Protein AF-A0A7W7G4C5-F1 (afdb_monomer_lite)

Organism: NCBI:txid882441

Sequence (79 aa):
MLRAAWTAQELLTTFQKELGEVALVPGTGGVFEIHLDGELLWSRKEQGGFPELPEVKRLVRDRIAPGRSLGHTDNAGKG

InterPro domains:
  IPR011893 Selenoprotein, Rdx-type [PF10262] (1-62)
  IPR011893 Selenoprotein, Rdx-type [TIGR02174] (3-61)
  IPR036249 Thioredoxin-like superfamily [SSF52833] (1-71)

pLDDT: mean 92.17, std 10.45, range [44.69, 98.31]

Foldseek 3Di:
DVVLVVLQVVLCVQPVPQDPHDDDDDDPPPWDFDDDPNHTQDTCVVPVHDDDSLSVNQSVCCPRPVPDDPPPSVPVPPD

Structure (mmCIF, N/CA/C/O backbone):
data_AF-A0A7W7G4C5-F1
#
_entry.id   AF-A0A7W7G4C5-F1
#
loop_
_atom_site.group_PDB
_atom_site.id
_atom_site.type_symbol
_atom_site.label_atom_id
_atom_site.label_alt_id
_atom_site.label_comp_id
_atom_site.label_asym_id
_atom_site.label_entity_id
_atom_site.label_seq_id
_atom_site.pdbx_PDB_ins_code
_atom_site.Cartn_x
_atom_site.Cartn_y
_atom_site.Cartn_z
_atom_site.occupancy
_atom_site.B_iso_or_equiv
_atom_site.auth_seq_id
_atom_site.auth_comp_id
_atom_site.auth_asym_id
_atom_site.auth_atom_id
_atom_site.pdbx_PDB_model_num
ATOM 1 N N . MET A 1 1 ? -10.366 9.012 4.210 1.00 64.06 1 MET A N 1
ATOM 2 C CA . MET A 1 1 ? -10.676 8.852 2.770 1.00 64.06 1 MET A CA 1
ATOM 3 C C . MET A 1 1 ? -9.567 9.406 1.874 1.00 64.06 1 MET A C 1
ATOM 5 O O . MET A 1 1 ? -9.035 8.627 1.100 1.00 64.06 1 MET A O 1
ATOM 9 N N . LEU A 1 2 ? -9.142 10.673 2.015 1.00 86.94 2 LEU A N 1
ATOM 10 C CA . LEU A 1 2 ? -8.152 11.300 1.110 1.00 86.94 2 LEU A CA 1
ATOM 11 C C . LEU A 1 2 ? -6.843 10.505 0.921 1.00 86.94 2 LEU A C 1
ATOM 13 O O . LEU A 1 2 ? -6.422 10.306 -0.211 1.00 86.94 2 LEU A O 1
ATOM 17 N N . ARG A 1 3 ? -6.235 9.988 2.001 1.00 91.44 3 ARG A N 1
ATOM 18 C CA . ARG A 1 3 ? -4.976 9.225 1.895 1.00 91.44 3 ARG A CA 1
ATOM 19 C C . ARG A 1 3 ? -5.143 7.908 1.133 1.00 91.44 3 ARG A C 1
ATOM 21 O O . ARG A 1 3 ? -4.308 7.600 0.302 1.00 91.44 3 ARG A O 1
ATOM 28 N N . ALA A 1 4 ? -6.234 7.174 1.368 1.00 95.00 4 ALA A N 1
ATOM 29 C CA . ALA A 1 4 ? -6.491 5.901 0.691 1.00 95.00 4 ALA A CA 1
ATOM 30 C C . ALA A 1 4 ? -6.709 6.095 -0.818 1.00 95.00 4 ALA A C 1
ATOM 32 O O . ALA A 1 4 ? -6.102 5.392 -1.619 1.00 95.00 4 ALA A O 1
ATOM 33 N N . ALA A 1 5 ? -7.511 7.095 -1.202 1.00 96.31 5 ALA A N 1
ATOM 34 C CA . ALA A 1 5 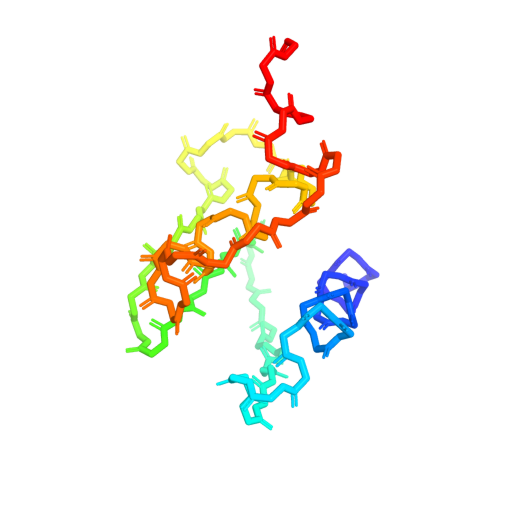? -7.739 7.424 -2.608 1.00 96.31 5 ALA A CA 1
ATOM 35 C C . ALA A 1 5 ? -6.445 7.856 -3.317 1.00 96.31 5 ALA A C 1
ATOM 37 O O . ALA A 1 5 ? -6.158 7.385 -4.415 1.00 96.31 5 ALA A O 1
ATOM 38 N N . TRP A 1 6 ? -5.633 8.694 -2.667 1.00 95.00 6 TRP A N 1
ATOM 39 C CA . TRP A 1 6 ? -4.338 9.100 -3.210 1.00 95.0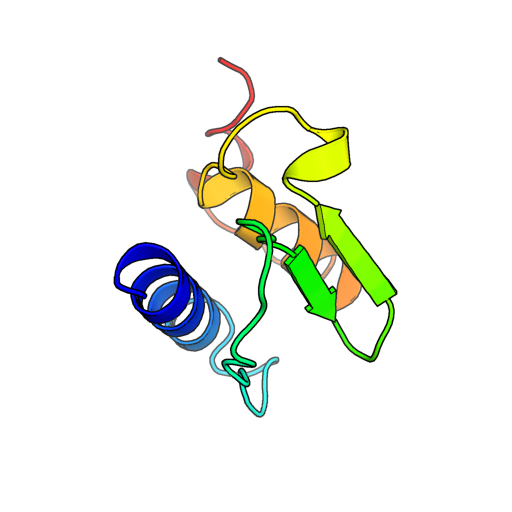0 6 TRP A CA 1
ATOM 40 C C . TRP A 1 6 ? -3.362 7.920 -3.334 1.00 95.00 6 TRP A C 1
ATOM 42 O O . TRP A 1 6 ? -2.761 7.739 -4.389 1.00 95.00 6 TRP A O 1
ATOM 52 N N . THR A 1 7 ? -3.251 7.059 -2.315 1.00 96.62 7 THR A N 1
ATOM 53 C CA . THR A 1 7 ? -2.429 5.840 -2.393 1.00 96.62 7 THR A CA 1
ATOM 54 C C . THR A 1 7 ? -2.873 4.941 -3.549 1.00 96.62 7 THR A C 1
ATOM 56 O O . THR A 1 7 ? -2.023 4.455 -4.292 1.00 96.62 7 THR A O 1
ATOM 59 N N . ALA A 1 8 ? -4.181 4.759 -3.753 1.00 97.44 8 ALA A N 1
ATOM 60 C CA . ALA A 1 8 ? -4.702 3.975 -4.870 1.00 97.44 8 ALA A CA 1
ATOM 61 C C . ALA A 1 8 ? -4.325 4.576 -6.234 1.00 97.44 8 ALA A C 1
ATOM 63 O O . ALA A 1 8 ? -3.837 3.855 -7.105 1.00 97.44 8 ALA A O 1
ATOM 64 N N . GLN A 1 9 ? -4.477 5.894 -6.405 1.00 97.81 9 GLN A N 1
ATOM 65 C CA . GLN A 1 9 ? -4.066 6.593 -7.627 1.00 97.81 9 GLN A CA 1
ATOM 66 C C . GLN A 1 9 ? -2.570 6.410 -7.909 1.00 97.81 9 GLN A C 1
ATOM 68 O O . GLN A 1 9 ? -2.172 6.142 -9.044 1.00 97.81 9 GLN A O 1
ATOM 73 N N . GLU A 1 10 ? -1.737 6.532 -6.880 1.00 97.56 10 GLU A N 1
ATOM 74 C CA . GLU A 1 10 ? -0.290 6.373 -6.999 1.00 97.56 10 GLU A CA 1
ATOM 75 C C . GLU A 1 10 ? 0.116 4.948 -7.382 1.00 97.56 10 GLU A C 1
ATOM 77 O O . GLU A 1 10 ? 1.027 4.765 -8.196 1.00 97.56 10 GLU A O 1
ATOM 82 N N . LEU A 1 11 ? -0.560 3.937 -6.830 1.00 97.81 11 LEU A N 1
AT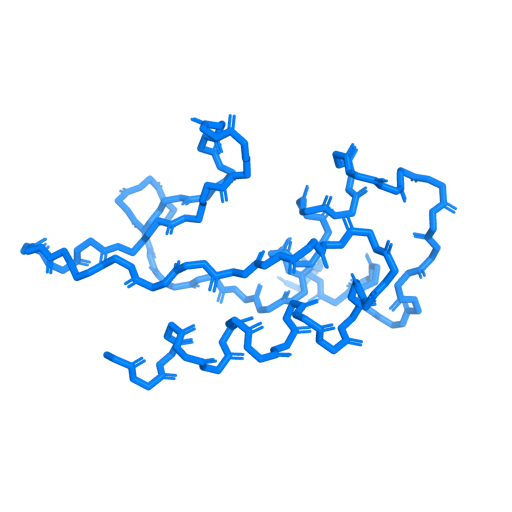OM 83 C CA . LEU A 1 11 ? -0.329 2.536 -7.178 1.00 97.81 11 LEU A CA 1
ATOM 84 C C . LEU A 1 11 ? -0.736 2.243 -8.621 1.00 97.81 11 LEU A C 1
ATOM 86 O O . LEU A 1 11 ? 0.083 1.717 -9.372 1.00 97.81 11 LEU A O 1
ATOM 90 N N . LEU A 1 12 ? -1.934 2.663 -9.036 1.00 97.88 12 LEU A N 1
ATOM 91 C CA . LEU A 1 12 ? -2.400 2.492 -10.415 1.00 97.88 12 LEU A CA 1
ATOM 92 C C . LEU A 1 12 ? -1.506 3.227 -11.418 1.00 97.88 12 LEU A C 1
ATOM 94 O O . LEU A 1 12 ? -1.222 2.698 -12.484 1.00 97.88 12 LEU A O 1
ATOM 98 N N . THR A 1 13 ? -1.006 4.416 -11.072 1.00 96.75 13 THR A N 1
ATOM 99 C CA . THR A 1 13 ? -0.088 5.174 -11.940 1.00 96.75 13 THR A CA 1
ATOM 100 C C . THR A 1 13 ? 1.293 4.521 -12.024 1.00 96.75 13 THR A C 1
ATOM 102 O O . THR A 1 13 ? 1.935 4.555 -13.071 1.00 96.75 13 THR A O 1
ATOM 105 N N . THR A 1 14 ? 1.766 3.904 -10.939 1.00 96.62 14 THR A N 1
ATOM 106 C CA . THR A 1 14 ? 3.087 3.259 -10.907 1.00 96.62 14 THR A CA 1
ATOM 107 C C . THR A 1 14 ? 3.058 1.893 -11.596 1.00 96.62 14 THR A C 1
ATOM 109 O O . THR A 1 14 ? 3.955 1.583 -12.379 1.00 96.62 14 THR A O 1
ATOM 112 N N . PHE A 1 15 ? 2.023 1.090 -11.355 1.00 97.19 15 PHE A N 1
ATOM 113 C CA . PHE A 1 15 ? 1.919 -0.309 -11.784 1.00 97.19 15 PHE A CA 1
ATOM 114 C C . PHE A 1 15 ? 0.830 -0.519 -12.842 1.00 97.19 15 PHE A C 1
ATOM 116 O O . PHE A 1 15 ? 0.092 -1.495 -12.798 1.00 97.19 15 PHE A O 1
ATOM 123 N N . GLN A 1 16 ? 0.731 0.405 -13.804 1.00 96.31 16 GLN A N 1
ATOM 124 C CA . GLN A 1 16 ? -0.316 0.421 -14.840 1.00 96.31 16 GLN A CA 1
ATOM 125 C C . GLN A 1 16 ? -0.461 -0.886 -15.631 1.00 96.31 16 GLN A C 1
ATOM 127 O O . GLN A 1 16 ? -1.517 -1.131 -16.205 1.00 96.31 16 GLN A O 1
ATOM 132 N N . LYS A 1 17 ? 0.608 -1.685 -15.736 1.00 96.12 17 LYS A N 1
ATOM 133 C CA . LYS A 1 17 ? 0.610 -2.938 -16.503 1.00 96.12 17 LYS A CA 1
ATOM 134 C C . LYS A 1 17 ? 0.401 -4.165 -15.623 1.00 96.12 17 LYS A C 1
ATOM 136 O O . LYS A 1 17 ? -0.007 -5.201 -16.132 1.00 96.12 17 LYS A O 1
ATOM 141 N N . GLU A 1 18 ? 0.740 -4.060 -14.343 1.00 97.31 18 GLU A N 1
ATOM 142 C CA . GLU A 1 18 ? 0.774 -5.177 -13.406 1.00 97.31 18 GLU A CA 1
ATOM 143 C C . GLU A 1 18 ? -0.466 -5.228 -12.507 1.00 97.31 18 GLU A C 1
ATOM 145 O O . GLU A 1 18 ? -0.902 -6.317 -12.148 1.00 97.31 18 GLU A O 1
ATOM 150 N N . LEU A 1 19 ? -1.057 -4.078 -12.163 1.00 97.62 19 LEU A N 1
ATOM 151 C CA . LEU A 1 19 ? -2.296 -4.009 -11.387 1.00 97.62 19 LEU A CA 1
ATOM 152 C C . LEU A 1 19 ? -3.506 -3.860 -12.311 1.00 97.62 19 LEU A C 1
ATOM 154 O O . LEU A 1 19 ? -3.602 -2.894 -13.066 1.00 97.62 19 LEU A O 1
ATOM 158 N N . GLY A 1 20 ? -4.455 -4.791 -12.201 1.00 97.50 20 GLY A N 1
ATOM 159 C CA . GLY A 1 20 ? -5.748 -4.688 -12.883 1.00 97.50 20 GLY A CA 1
ATOM 160 C C . GLY A 1 20 ? -6.692 -3.686 -12.217 1.00 97.50 20 GLY A C 1
ATOM 161 O O . GLY A 1 20 ? -7.401 -2.951 -12.900 1.00 97.50 20 GLY A O 1
ATOM 162 N N . GLU A 1 21 ? -6.676 -3.622 -10.885 1.00 97.75 21 GLU A N 1
ATOM 163 C CA . GLU A 1 21 ? -7.516 -2.717 -10.104 1.00 97.75 21 GLU A CA 1
ATOM 164 C C . GLU A 1 21 ? -6.904 -2.399 -8.734 1.00 97.75 21 GLU A C 1
ATOM 166 O O . GLU A 1 21 ? -5.967 -3.050 -8.274 1.00 97.75 21 GLU A O 1
ATOM 171 N N . VAL A 1 22 ? -7.468 -1.388 -8.071 1.00 98.06 22 VAL A N 1
ATOM 172 C CA . VAL A 1 22 ? -7.277 -1.131 -6.642 1.00 98.06 22 VAL A CA 1
ATOM 173 C C . VAL A 1 22 ? -8.647 -0.831 -6.045 1.00 98.06 22 VAL A C 1
ATOM 175 O O . VAL A 1 22 ? -9.306 0.130 -6.446 1.00 98.06 22 VAL A O 1
ATOM 178 N N . ALA A 1 23 ? -9.070 -1.636 -5.073 1.00 97.50 23 ALA A N 1
ATOM 179 C CA . ALA A 1 23 ? -10.347 -1.463 -4.395 1.00 97.50 23 ALA A CA 1
ATOM 180 C C . ALA A 1 23 ? -10.187 -0.651 -3.100 1.00 97.50 23 ALA A C 1
ATOM 182 O O . ALA A 1 23 ? -9.319 -0.928 -2.272 1.00 97.50 23 ALA A O 1
ATOM 183 N N . LEU A 1 24 ? -11.060 0.340 -2.895 1.00 97.38 24 LEU A N 1
ATOM 184 C CA . LEU A 1 24 ? -11.163 1.066 -1.630 1.00 97.38 24 LEU A CA 1
ATOM 185 C C . LEU A 1 24 ? -12.287 0.461 -0.792 1.00 97.38 24 LEU A C 1
ATOM 187 O O . LEU A 1 24 ? -13.464 0.645 -1.100 1.00 97.38 24 LEU A O 1
ATOM 191 N N . VAL A 1 25 ? -11.922 -0.227 0.286 1.00 96.44 25 VAL A N 1
ATOM 192 C CA . VAL A 1 25 ? -12.880 -0.837 1.214 1.00 96.44 25 VAL A CA 1
ATOM 193 C C . VAL A 1 25 ? -13.005 0.048 2.460 1.00 96.44 25 VAL A C 1
ATOM 195 O O . VAL A 1 25 ? -12.010 0.253 3.160 1.00 96.44 25 VAL A O 1
ATOM 198 N N . PRO A 1 26 ? -14.192 0.613 2.761 1.00 94.62 26 PRO A N 1
ATOM 199 C CA . PRO A 1 26 ? -14.401 1.362 3.993 1.00 94.62 26 PRO A CA 1
ATOM 200 C C . PRO A 1 26 ? -14.173 0.475 5.220 1.00 94.62 26 PRO A C 1
ATOM 202 O O . PRO A 1 26 ? -14.754 -0.600 5.337 1.00 94.62 26 PRO A O 1
ATOM 205 N N . GLY A 1 27 ? -13.356 0.953 6.153 1.00 91.25 27 GLY A N 1
ATOM 206 C CA . GLY A 1 27 ? -13.109 0.298 7.433 1.00 91.25 27 GLY A CA 1
ATOM 207 C C . GLY A 1 27 ? -13.540 1.163 8.616 1.00 91.25 27 GLY A C 1
ATOM 208 O O . GLY A 1 27 ? -13.707 2.379 8.495 1.00 91.25 27 GLY A O 1
ATOM 209 N N . THR A 1 28 ? -13.705 0.536 9.779 1.00 91.62 28 THR A N 1
ATOM 210 C CA . THR A 1 28 ? -14.035 1.204 11.048 1.00 91.62 28 THR A CA 1
ATOM 211 C C . THR A 1 28 ? -12.827 1.209 11.992 1.00 91.62 28 THR A C 1
ATOM 213 O O . THR A 1 28 ? -11.788 0.619 11.704 1.00 91.62 28 THR A O 1
ATOM 216 N N . GLY A 1 29 ? -12.903 1.945 13.107 1.00 90.19 29 GLY A N 1
ATOM 217 C CA . GLY A 1 29 ? -11.847 1.921 14.133 1.00 90.19 29 GLY A CA 1
ATOM 218 C C . GLY A 1 29 ? -10.501 2.520 13.703 1.00 90.19 29 GLY A C 1
ATOM 219 O O . GLY A 1 29 ? -9.481 2.247 14.324 1.00 90.19 29 GLY A O 1
ATOM 220 N N . GLY A 1 30 ? -10.477 3.331 12.640 1.00 89.62 30 GLY A N 1
ATOM 221 C CA . GLY A 1 30 ? -9.252 3.974 12.158 1.00 89.62 30 GLY A CA 1
ATOM 222 C C . GLY A 1 30 ? -8.274 3.034 11.447 1.00 89.62 30 GLY A C 1
ATOM 223 O O . GLY A 1 30 ? -7.104 3.406 11.302 1.00 89.62 30 GLY A O 1
ATOM 224 N N . VAL A 1 31 ? -8.741 1.858 11.007 1.00 93.94 31 VAL A N 1
ATOM 225 C CA . VAL A 1 31 ? -7.953 0.898 10.224 1.00 93.94 31 VAL A CA 1
ATOM 226 C C . VAL A 1 31 ? -7.417 1.533 8.939 1.00 93.94 31 VAL A C 1
ATOM 228 O O . VAL A 1 31 ? -8.086 2.333 8.279 1.00 93.94 31 VAL A O 1
ATOM 231 N N . PHE A 1 32 ? -6.181 1.184 8.604 1.00 95.62 32 PHE A N 1
ATOM 232 C CA . PHE A 1 32 ? -5.577 1.477 7.315 1.00 95.62 32 PHE A CA 1
ATOM 233 C C . PHE A 1 32 ? -4.653 0.315 6.979 1.00 95.62 32 PHE A C 1
ATOM 235 O O . PHE A 1 32 ? -3.607 0.151 7.609 1.00 95.62 32 PHE A O 1
ATOM 242 N N . GLU A 1 33 ? -5.082 -0.500 6.028 1.00 97.19 33 GLU A N 1
ATOM 243 C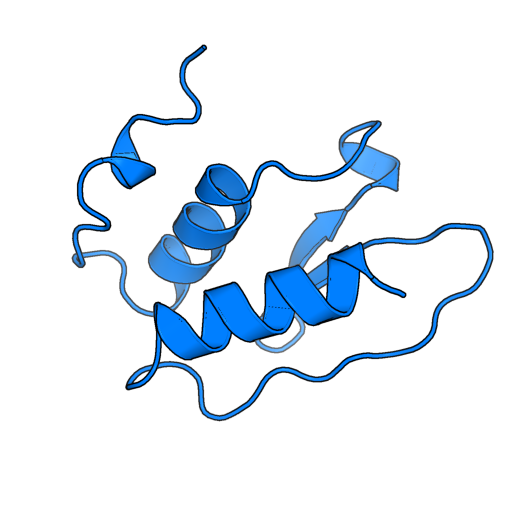 CA . GLU A 1 33 ? -4.402 -1.725 5.632 1.00 97.19 33 GLU A CA 1
ATOM 244 C C . GLU A 1 33 ? -4.285 -1.774 4.118 1.00 97.19 33 GLU A C 1
ATOM 246 O O . GLU A 1 33 ? -5.163 -1.292 3.397 1.00 97.19 33 GLU A O 1
ATOM 251 N N . ILE A 1 34 ? -3.182 -2.344 3.651 1.00 97.69 34 ILE A N 1
ATOM 252 C CA . ILE A 1 34 ? -2.914 -2.554 2.235 1.00 97.69 34 ILE A CA 1
ATOM 253 C C . ILE A 1 34 ? -2.780 -4.050 2.033 1.00 97.69 34 ILE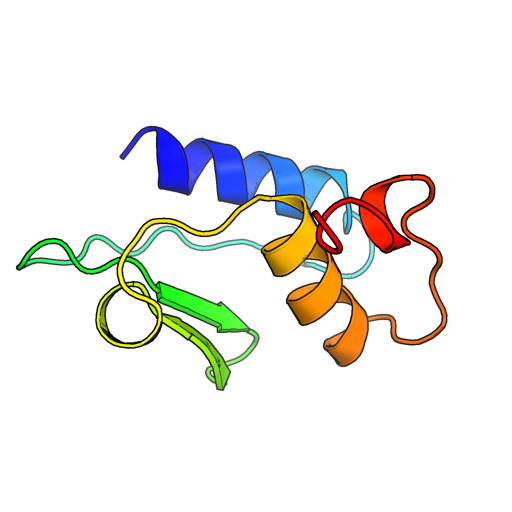 A C 1
ATOM 255 O O . ILE A 1 34 ? -1.884 -4.673 2.602 1.00 97.69 34 ILE A O 1
ATOM 259 N N . HIS A 1 35 ? -3.680 -4.597 1.224 1.00 98.31 35 HIS A N 1
ATOM 260 C CA . HIS A 1 35 ? -3.660 -5.994 0.828 1.00 98.31 35 HIS A CA 1
ATOM 261 C C . HIS A 1 35 ? -3.350 -6.111 -0.662 1.00 98.31 35 HIS A C 1
ATOM 263 O O . HIS A 1 35 ? -3.772 -5.262 -1.450 1.00 98.31 35 HIS A O 1
ATOM 269 N N . LEU A 1 36 ? -2.648 -7.175 -1.038 1.00 98.25 36 LEU A N 1
ATOM 270 C CA . LEU A 1 36 ? -2.427 -7.577 -2.423 1.00 98.25 36 LEU A CA 1
ATOM 271 C C . LEU A 1 36 ? -2.828 -9.043 -2.556 1.00 98.25 36 LEU A C 1
ATOM 273 O O . LEU A 1 36 ? -2.286 -9.884 -1.849 1.00 98.25 36 LEU A O 1
ATOM 277 N N . ASP A 1 37 ? -3.815 -9.337 -3.402 1.00 96.50 37 ASP A N 1
ATOM 278 C CA . ASP A 1 37 ? -4.358 -10.692 -3.594 1.00 96.50 37 ASP A CA 1
ATOM 279 C C . ASP A 1 37 ? -4.708 -11.421 -2.276 1.00 96.50 37 ASP A C 1
ATOM 281 O O . ASP A 1 37 ? -4.556 -12.632 -2.137 1.00 96.50 37 ASP A O 1
ATOM 285 N N . GLY A 1 38 ? -5.186 -10.664 -1.280 1.00 95.94 38 GLY A N 1
ATOM 286 C CA . GLY A 1 38 ? -5.540 -11.165 0.054 1.00 95.94 38 GLY A CA 1
ATOM 287 C C . GLY A 1 38 ? -4.379 -11.245 1.053 1.00 95.94 38 GLY A C 1
ATOM 288 O O . GLY A 1 38 ? -4.627 -11.423 2.244 1.00 95.94 38 GLY A O 1
ATOM 289 N N . GLU A 1 39 ? -3.132 -11.056 0.620 1.00 97.81 39 GLU A N 1
ATOM 290 C CA . GLU A 1 39 ? -1.969 -10.947 1.504 1.00 97.81 39 GLU A CA 1
ATOM 291 C C . GLU A 1 39 ? -1.909 -9.550 2.136 1.00 97.81 39 GLU A C 1
ATOM 293 O O . GLU A 1 39 ? -1.911 -8.545 1.425 1.00 97.81 39 GLU A O 1
ATOM 298 N N . LEU A 1 40 ? -1.823 -9.470 3.467 1.00 97.88 40 LEU A N 1
ATOM 299 C CA . LEU A 1 40 ? -1.576 -8.212 4.171 1.00 97.88 40 LEU A CA 1
ATOM 300 C C . LEU A 1 40 ? -0.126 -7.767 3.940 1.00 97.88 40 LEU A C 1
ATOM 302 O O . LEU A 1 40 ? 0.806 -8.405 4.423 1.00 97.88 40 LEU A O 1
ATOM 306 N N . LEU A 1 41 ? 0.062 -6.648 3.240 1.00 97.69 41 LEU A N 1
ATOM 307 C CA . LEU A 1 41 ? 1.384 -6.066 2.996 1.00 97.69 41 LEU A CA 1
ATOM 308 C C . LEU A 1 41 ? 1.775 -5.025 4.047 1.00 97.69 41 LEU A C 1
ATOM 310 O O . LEU A 1 41 ? 2.956 -4.851 4.331 1.00 97.69 41 LEU A O 1
ATOM 314 N N . TRP A 1 42 ? 0.800 -4.285 4.582 1.00 97.62 42 TRP A N 1
ATOM 315 C CA . TRP A 1 42 ? 1.057 -3.206 5.535 1.00 97.62 42 TRP A CA 1
ATOM 316 C C . TRP A 1 42 ? -0.177 -2.917 6.394 1.00 97.62 42 TRP A C 1
ATOM 318 O O . TRP A 1 42 ? -1.278 -2.790 5.852 1.00 97.62 42 TRP A O 1
ATOM 328 N N . SER A 1 43 ? 0.003 -2.730 7.707 1.00 96.75 43 SER A N 1
ATOM 329 C CA . SER A 1 43 ? -1.071 -2.345 8.635 1.00 96.75 43 SER A CA 1
ATOM 330 C C . SER A 1 43 ? -0.677 -1.190 9.551 1.00 96.75 43 SER A C 1
ATOM 332 O O . SER A 1 43 ? 0.356 -1.215 10.223 1.00 96.75 43 SER A O 1
ATOM 334 N N . ARG A 1 44 ? -1.574 -0.204 9.676 1.00 95.25 44 ARG A N 1
ATOM 335 C CA . ARG A 1 44 ? -1.420 0.925 10.611 1.00 95.25 44 ARG A CA 1
ATOM 336 C C . ARG A 1 44 ? -1.342 0.469 12.058 1.00 95.25 44 ARG A C 1
ATOM 338 O O . ARG A 1 44 ? -0.664 1.109 12.860 1.00 95.25 44 ARG A O 1
ATOM 345 N N . LYS A 1 45 ? -2.059 -0.601 12.393 1.00 95.19 45 LYS A N 1
ATOM 346 C CA . LYS A 1 45 ? -2.078 -1.150 13.748 1.00 95.19 45 LYS A CA 1
ATOM 347 C C . LYS A 1 45 ? -0.710 -1.715 14.135 1.00 95.19 45 LYS A C 1
ATOM 349 O O . LYS A 1 45 ? -0.320 -1.577 15.287 1.00 95.19 45 LYS A O 1
ATOM 354 N N . GLU A 1 46 ? -0.008 -2.320 13.182 1.00 95.56 46 GLU A N 1
ATOM 355 C CA . GLU A 1 46 ? 1.299 -2.949 13.398 1.00 95.56 46 GLU A CA 1
ATOM 356 C C . GLU A 1 46 ? 2.441 -1.932 13.343 1.00 95.56 46 GLU A C 1
ATOM 358 O O . GLU A 1 46 ? 3.349 -1.977 14.165 1.00 95.56 46 GLU A O 1
ATOM 363 N N . GLN A 1 47 ? 2.369 -0.988 12.403 1.00 93.56 47 GLN A N 1
ATOM 364 C CA . GLN A 1 47 ? 3.462 -0.057 12.102 1.00 93.56 47 GLN A CA 1
ATOM 365 C C . GLN A 1 47 ? 3.385 1.254 12.899 1.00 93.56 47 GLN A C 1
ATOM 367 O O . GLN A 1 47 ? 4.355 2.002 12.955 1.00 93.56 47 GLN A O 1
ATOM 372 N N . GLY A 1 48 ? 2.238 1.567 13.513 1.00 89.38 48 GLY A N 1
ATOM 373 C CA . GLY A 1 48 ? 2.095 2.762 14.345 1.00 89.38 48 GLY A CA 1
ATOM 374 C C . GLY A 1 48 ? 2.223 4.067 13.555 1.00 89.38 48 GLY A C 1
ATOM 375 O O . GLY A 1 48 ? 3.089 4.890 13.828 1.00 89.38 48 GLY A O 1
ATOM 376 N N . GLY A 1 49 ? 1.342 4.294 12.580 1.00 89.94 49 GLY A N 1
ATOM 377 C CA . GLY A 1 49 ? 1.394 5.506 11.760 1.00 89.94 49 GLY A CA 1
ATOM 378 C C . GLY A 1 49 ? 0.591 5.385 10.476 1.00 89.94 49 GLY A C 1
ATOM 379 O O . GLY A 1 49 ? -0.385 4.643 10.413 1.00 89.94 49 GLY A O 1
ATOM 380 N N . PHE A 1 50 ? 0.993 6.120 9.448 1.00 91.31 50 PHE A N 1
ATOM 381 C CA . PHE A 1 50 ? 0.543 5.889 8.078 1.00 91.31 50 PHE A CA 1
ATOM 382 C C . PHE A 1 50 ? 1.755 5.547 7.217 1.00 91.31 50 PHE A C 1
ATOM 384 O O . PHE A 1 50 ? 2.838 6.045 7.519 1.00 91.31 50 PHE A O 1
ATOM 391 N N . PRO A 1 51 ? 1.589 4.753 6.148 1.00 91.56 51 PRO A N 1
ATOM 392 C CA . PRO A 1 51 ? 2.731 4.350 5.355 1.00 91.56 51 PRO A CA 1
ATOM 393 C C . PRO A 1 51 ? 3.243 5.534 4.549 1.00 91.56 51 PRO A C 1
ATOM 395 O O . PRO A 1 51 ? 2.453 6.353 4.050 1.00 91.56 51 PRO A O 1
ATOM 398 N N . GLU A 1 52 ? 4.552 5.574 4.355 1.00 93.19 52 GLU A N 1
ATOM 399 C CA . GLU A 1 52 ? 5.149 6.431 3.344 1.00 93.19 52 GLU A CA 1
ATOM 400 C C . GLU A 1 52 ? 4.987 5.778 1.973 1.00 93.19 52 GLU A C 1
ATOM 402 O O . GLU A 1 52 ? 5.173 4.574 1.797 1.00 93.19 52 GLU A O 1
ATOM 407 N N . LEU A 1 53 ? 4.622 6.571 0.968 1.00 94.38 53 LEU A N 1
ATOM 408 C CA . LEU A 1 53 ? 4.301 6.028 -0.351 1.00 94.38 53 LEU A CA 1
ATOM 409 C C . LEU A 1 53 ? 5.439 5.186 -0.968 1.00 94.38 53 LEU A C 1
ATOM 411 O O . LEU A 1 53 ? 5.138 4.153 -1.573 1.00 94.38 53 LEU A O 1
ATOM 415 N N . PRO A 1 54 ? 6.730 5.552 -0.816 1.00 95.25 54 PRO A N 1
ATOM 416 C CA . PRO A 1 54 ? 7.819 4.707 -1.286 1.00 95.25 54 PRO A CA 1
ATOM 417 C C . PRO A 1 54 ? 7.860 3.311 -0.669 1.00 95.25 54 PRO A C 1
ATOM 419 O O . PRO A 1 54 ? 8.213 2.360 -1.361 1.00 95.25 54 PRO A O 1
ATOM 422 N N . GLU A 1 55 ? 7.495 3.176 0.605 1.00 95.25 55 GLU A N 1
ATOM 423 C CA . GLU A 1 55 ? 7.417 1.880 1.282 1.00 95.25 55 GLU A CA 1
ATOM 424 C C . GLU A 1 55 ? 6.346 1.003 0.632 1.00 95.25 55 GLU A C 1
ATOM 426 O O . GLU A 1 55 ? 6.647 -0.107 0.198 1.00 95.25 55 GLU A O 1
ATOM 431 N N . VAL A 1 56 ? 5.133 1.541 0.459 1.00 96.81 56 VAL A N 1
ATOM 432 C CA . VAL A 1 56 ? 4.021 0.819 -0.178 1.00 96.81 56 VAL A CA 1
ATOM 433 C C . VAL A 1 56 ? 4.389 0.368 -1.588 1.00 96.81 56 VAL A C 1
ATOM 435 O O . VAL A 1 56 ? 4.172 -0.788 -1.946 1.00 96.81 56 VAL A O 1
ATOM 438 N N . LYS A 1 57 ? 4.968 1.264 -2.398 1.00 97.50 57 LYS A N 1
ATOM 439 C CA . LYS A 1 57 ? 5.363 0.933 -3.774 1.00 97.50 57 LYS A CA 1
ATOM 440 C C . LYS A 1 57 ? 6.404 -0.187 -3.800 1.00 97.50 57 LYS A C 1
ATOM 442 O O . LYS A 1 57 ? 6.291 -1.072 -4.641 1.00 97.50 57 LYS A O 1
ATOM 447 N N . ARG A 1 58 ? 7.379 -0.194 -2.882 1.00 96.88 58 ARG A N 1
ATOM 448 C CA . ARG A 1 58 ? 8.360 -1.290 -2.786 1.00 96.88 58 ARG A CA 1
ATOM 449 C C . ARG A 1 58 ? 7.702 -2.609 -2.386 1.00 96.88 58 ARG A C 1
ATOM 451 O O . ARG A 1 58 ? 7.903 -3.588 -3.091 1.00 96.88 58 ARG A O 1
ATOM 458 N N . LEU A 1 59 ? 6.861 -2.613 -1.348 1.00 97.12 59 LEU A N 1
ATOM 459 C CA . LEU A 1 59 ? 6.144 -3.817 -0.902 1.00 97.12 59 LEU A CA 1
ATOM 460 C C . LEU A 1 59 ? 5.322 -4.443 -2.037 1.00 97.12 59 LEU A C 1
ATOM 462 O O . LEU A 1 59 ? 5.402 -5.645 -2.270 1.00 97.12 59 LEU A O 1
ATOM 466 N N . VAL A 1 60 ? 4.585 -3.621 -2.791 1.00 97.94 60 VAL A N 1
ATOM 467 C CA . VAL A 1 60 ? 3.813 -4.085 -3.954 1.00 97.94 60 VAL A CA 1
ATOM 468 C C . VAL A 1 60 ? 4.739 -4.593 -5.068 1.00 97.94 60 VAL A C 1
ATOM 470 O O . VAL A 1 60 ? 4.536 -5.699 -5.570 1.00 97.94 60 VAL A O 1
ATOM 473 N N . ARG A 1 61 ? 5.789 -3.836 -5.431 1.00 97.88 61 ARG A N 1
ATOM 474 C CA . ARG A 1 61 ? 6.767 -4.222 -6.470 1.00 97.88 61 ARG A CA 1
ATOM 475 C C . ARG A 1 61 ? 7.409 -5.564 -6.164 1.00 97.88 61 ARG A C 1
ATOM 477 O O . ARG A 1 61 ? 7.510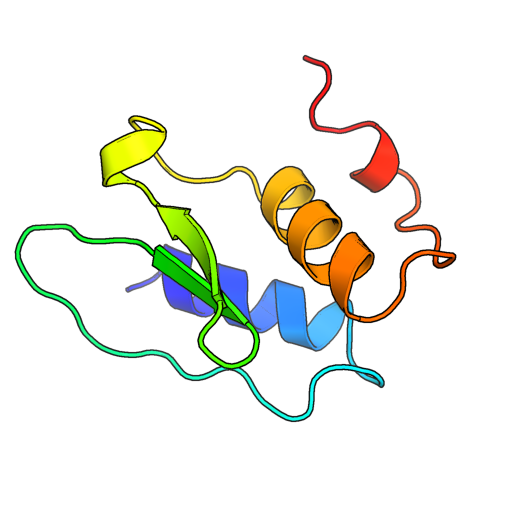 -6.393 -7.062 1.00 97.88 61 ARG A O 1
ATOM 484 N N . ASP A 1 62 ? 7.820 -5.788 -4.923 1.00 97.00 62 ASP A N 1
ATOM 485 C CA . ASP A 1 62 ? 8.503 -7.014 -4.512 1.00 97.00 62 ASP A CA 1
ATOM 486 C C . ASP A 1 62 ? 7.624 -8.266 -4.707 1.00 97.00 62 ASP A C 1
ATOM 488 O O . ASP A 1 62 ? 8.165 -9.361 -4.849 1.00 97.00 62 ASP A O 1
ATOM 492 N N . ARG A 1 63 ? 6.289 -8.120 -4.764 1.00 97.56 63 ARG A N 1
ATOM 493 C CA . ARG A 1 63 ? 5.355 -9.213 -5.088 1.00 97.56 63 ARG A CA 1
ATOM 494 C C . ARG A 1 63 ? 5.060 -9.338 -6.582 1.00 97.56 63 ARG A C 1
ATOM 496 O O . ARG A 1 63 ? 5.113 -10.444 -7.109 1.00 97.56 63 ARG A O 1
ATOM 503 N N . ILE A 1 64 ? 4.751 -8.235 -7.268 1.00 97.00 64 ILE A N 1
ATOM 504 C CA . ILE A 1 64 ? 4.214 -8.299 -8.646 1.00 97.00 64 ILE A CA 1
ATOM 505 C C . ILE A 1 64 ? 5.261 -8.076 -9.742 1.00 97.00 64 ILE A C 1
ATOM 507 O O . ILE A 1 64 ? 5.037 -8.424 -10.898 1.00 97.00 64 ILE A O 1
ATOM 511 N N . ALA A 1 65 ? 6.401 -7.469 -9.405 1.00 96.12 65 ALA A N 1
ATOM 512 C CA . ALA A 1 65 ? 7.434 -7.086 -10.364 1.00 96.12 65 ALA A CA 1
ATOM 513 C C . ALA A 1 65 ? 8.836 -7.005 -9.716 1.00 96.12 65 ALA A C 1
ATOM 515 O O . ALA A 1 65 ? 9.485 -5.964 -9.823 1.00 96.12 65 ALA A O 1
ATOM 516 N N . PRO A 1 66 ? 9.351 -8.068 -9.064 1.00 93.88 66 PRO A N 1
ATOM 517 C CA . PRO A 1 66 ? 10.522 -8.009 -8.173 1.00 93.88 66 PRO A CA 1
ATOM 518 C C . PRO A 1 66 ? 11.812 -7.461 -8.812 1.00 93.88 66 PRO A C 1
ATOM 520 O O . PRO A 1 66 ? 12.651 -6.896 -8.120 1.00 93.88 66 PRO A O 1
ATOM 523 N N . GLY A 1 67 ? 11.976 -7.579 -10.134 1.00 91.06 67 GLY A N 1
ATOM 524 C CA . GLY A 1 67 ? 13.132 -7.037 -10.864 1.00 91.06 67 GLY A CA 1
ATOM 525 C C . GLY A 1 67 ? 12.972 -5.596 -11.369 1.00 91.06 67 GLY A C 1
ATOM 526 O O . GLY A 1 67 ? 13.894 -5.053 -11.978 1.00 91.06 67 GLY A O 1
ATOM 527 N N . ARG A 1 68 ? 11.807 -4.968 -11.178 1.00 94.19 68 ARG A N 1
ATOM 528 C CA . ARG A 1 68 ? 11.508 -3.635 -11.715 1.00 94.19 68 ARG A CA 1
ATOM 529 C C . ARG A 1 68 ? 12.102 -2.545 -10.827 1.00 94.19 68 ARG A C 1
ATOM 531 O O . ARG A 1 68 ? 11.767 -2.468 -9.650 1.00 94.19 68 ARG A O 1
ATOM 538 N N . SER A 1 69 ? 12.907 -1.645 -11.393 1.00 92.94 69 SER A N 1
ATOM 539 C CA . SER A 1 69 ? 13.327 -0.436 -10.671 1.00 92.94 69 SER A CA 1
ATOM 540 C C . SER A 1 69 ? 12.158 0.537 -10.497 1.00 92.94 69 SER A C 1
ATOM 542 O O . SER A 1 69 ? 11.362 0.741 -11.419 1.00 92.94 69 SER A O 1
ATOM 544 N N . LEU A 1 70 ? 12.089 1.173 -9.327 1.00 93.31 70 LEU A N 1
ATOM 545 C CA . LEU A 1 70 ? 11.163 2.267 -9.027 1.00 93.31 70 LEU A CA 1
ATOM 546 C C . LEU A 1 70 ? 11.860 3.642 -9.075 1.00 93.31 70 LEU A C 1
ATOM 548 O O . LEU A 1 70 ? 11.314 4.643 -8.610 1.00 93.31 70 LEU A O 1
ATOM 552 N N . GLY A 1 71 ? 13.082 3.710 -9.614 1.00 89.88 71 GLY A N 1
ATOM 553 C CA . GLY A 1 71 ? 13.889 4.927 -9.641 1.00 89.88 71 GLY A CA 1
ATOM 554 C C . GLY A 1 71 ? 14.221 5.422 -8.230 1.00 89.88 71 GLY A C 1
ATOM 555 O O . GLY A 1 71 ? 14.575 4.642 -7.350 1.00 89.88 71 GLY A O 1
ATOM 556 N N . HIS A 1 72 ? 14.075 6.727 -7.983 1.00 83.12 72 HIS A N 1
ATOM 557 C CA . HIS A 1 72 ? 14.373 7.343 -6.679 1.00 83.12 72 HIS A CA 1
ATOM 558 C C . HIS A 1 72 ? 13.588 6.724 -5.505 1.00 83.12 72 HIS A C 1
ATOM 560 O O . HIS A 1 72 ? 14.025 6.793 -4.356 1.00 83.12 72 HIS A O 1
ATOM 566 N N . THR A 1 73 ? 12.452 6.081 -5.780 1.00 84.25 73 THR A N 1
ATOM 567 C CA . THR A 1 73 ? 11.623 5.404 -4.778 1.00 84.25 73 THR A CA 1
ATOM 568 C C . THR A 1 73 ? 12.308 4.180 -4.156 1.00 84.25 73 THR A C 1
ATOM 570 O O . THR A 1 73 ? 12.035 3.874 -2.992 1.00 84.25 73 THR A O 1
ATOM 573 N N . ASP A 1 74 ? 13.241 3.522 -4.856 1.00 80.62 74 ASP A N 1
ATOM 574 C CA . ASP A 1 74 ? 13.986 2.381 -4.296 1.00 80.62 74 ASP A CA 1
ATOM 575 C C . ASP A 1 74 ? 14.795 2.789 -3.041 1.00 80.62 74 ASP A C 1
ATOM 577 O O . ASP A 1 74 ? 14.965 1.985 -2.126 1.00 80.62 74 ASP A O 1
ATOM 581 N N . ASN A 1 75 ? 15.204 4.061 -2.934 1.00 75.88 75 ASN A N 1
ATOM 582 C CA . ASN A 1 75 ? 16.050 4.567 -1.843 1.00 75.88 75 ASN A CA 1
ATOM 583 C C . ASN A 1 75 ? 15.319 5.477 -0.836 1.00 75.88 75 ASN A C 1
ATOM 585 O O . ASN A 1 75 ? 15.851 5.762 0.234 1.00 75.88 75 ASN A O 1
ATOM 589 N N . ALA A 1 76 ? 14.094 5.916 -1.138 1.00 65.75 76 ALA A N 1
ATOM 590 C CA . ALA A 1 76 ? 13.388 6.971 -0.398 1.00 65.75 76 ALA A CA 1
ATOM 591 C C . ALA A 1 76 ? 12.795 6.557 0.971 1.00 65.75 76 ALA A C 1
ATOM 593 O O . ALA A 1 76 ? 11.992 7.290 1.529 1.00 65.75 76 ALA A O 1
ATOM 594 N N . GLY A 1 77 ? 13.144 5.382 1.507 1.00 54.94 77 GLY A N 1
ATOM 595 C CA . GLY A 1 77 ? 12.703 4.930 2.839 1.00 54.94 77 GLY A CA 1
ATOM 596 C C . GLY A 1 77 ? 13.838 4.530 3.779 1.00 54.94 77 GLY A C 1
ATOM 597 O O . GLY A 1 77 ? 13.586 3.802 4.728 1.00 54.94 77 GLY A O 1
ATOM 598 N N . LYS A 1 78 ? 15.079 4.938 3.484 1.00 50.72 78 LYS A N 1
ATOM 599 C CA . LYS A 1 78 ? 16.255 4.708 4.346 1.00 50.72 78 LYS A CA 1
ATOM 600 C C . LYS A 1 78 ? 16.634 5.939 5.191 1.00 50.72 78 LYS A C 1
ATOM 602 O O . LYS A 1 78 ? 17.801 6.083 5.543 1.00 50.72 78 LYS A O 1
ATOM 607 N N . GLY A 1 79 ? 15.681 6.838 5.435 1.00 44.69 79 GLY A N 1
ATOM 608 C CA . GLY A 1 79 ? 15.856 8.023 6.282 1.00 44.69 79 GLY A CA 1
ATOM 609 C C . GLY A 1 79 ? 15.397 7.761 7.702 1.00 44.69 79 GLY A C 1
ATOM 610 O O . GLY A 1 79 ? 14.353 7.088 7.835 1.00 44.69 79 GLY A O 1
#

Secondary structure (DSSP, 8-state):
-HHHHHHHHHHHHHSTTT-S-------STT--EEEETTEEEEEHHHHTS---HHHHHHHHHHHH-TT---GGGGTTT--

Radius of gyration: 12.37 Å; chains: 1; bounding box: 31×22×31 Å